Protein AF-A0A523N8V9-F1 (afdb_monomer)

Solvent-accessible surface area (backbone atoms only — not comparable to full-atom values): 5894 Å² total; per-residue (Å²): 127,98,65,88,52,64,74,52,46,59,59,51,70,80,51,90,86,82,89,76,61,92,84,52,81,51,70,67,53,46,48,51,36,60,74,68,64,60,85,67,80,59,56,51,74,45,60,49,99,83,70,45,81,68,38,72,53,74,52,86,67,56,70,70,58,46,44,39,56,50,29,51,36,49,18,51,52,28,45,76,70,72,34,57,72,58,15,49,53,37,46,58,76,68,109

Secondary structure (DSSP, 8-state):
-----HHHHHHHHTS------TT--SHHHHHHHHHTT--SSSEEEEE-TT--EEEEEES---HHHHHHHHHHHHHHHHHHTT-HHHHHHHHHTT-

Radius of gyration: 14.15 Å; Cα contacts (8 Å, |Δi|>4): 87; chains: 1; bounding box: 31×27×38 Å

pLDDT: mean 90.57, std 6.08, range [52.72, 97.19]

Foldseek 3Di:
DPAPDPLLVVLCVVDDDDDADPPDPDPVSVVVCVVVVPPDPDKDFDADPVRDTQDIDHDDDPPLVVLLRSLQSVLSVCVVVVNNVSSVVSNVVND

Sequence (95 aa):
MTYPREDVQEILSQMVLVRVSLADREPEARALIKRYRTLWSPGFVLLDHHETELRRFLGFQQGPDFVAELRVGLGKIHLLHRRPEQAYAEWRAVA

Mean predicted aligned error: 3.86 Å

Nearest PDB structures (foldseek):
  2ju5-assembly1_A  TM=7.649E-01  e=6.041E-01  Chlamydia pneumoniae TW-183

Structure (mmCIF, N/CA/C/O backbone):
data_AF-A0A523N8V9-F1
#
_entry.id   AF-A0A523N8V9-F1
#
loop_
_atom_site.group_PDB
_atom_site.id
_atom_site.type_symbol
_atom_site.label_atom_id
_atom_site.label_alt_id
_atom_site.label_comp_id
_atom_site.label_asym_id
_atom_site.label_entity_id
_a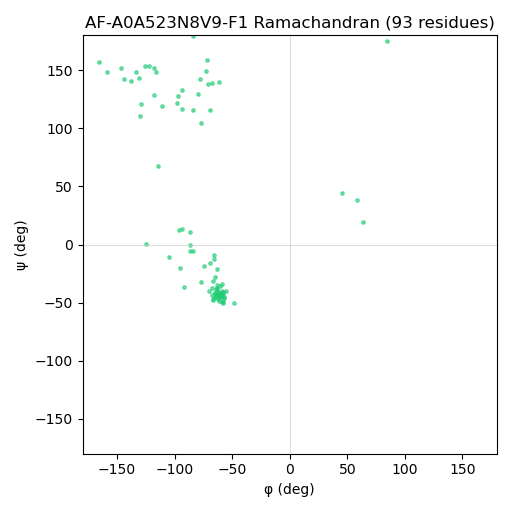tom_site.label_seq_id
_atom_site.pdbx_PDB_ins_code
_atom_site.Cartn_x
_atom_site.Cartn_y
_atom_site.Cartn_z
_atom_site.occupancy
_atom_site.B_iso_or_equiv
_atom_site.auth_seq_id
_atom_site.auth_comp_id
_atom_site.auth_asym_id
_atom_site.auth_atom_id
_atom_site.pdbx_PDB_model_num
ATOM 1 N N . MET A 1 1 ? 3.198 -15.975 1.442 1.00 52.72 1 MET A N 1
ATOM 2 C CA . MET A 1 1 ? 2.814 -14.560 1.655 1.00 52.72 1 MET A CA 1
ATOM 3 C C . MET A 1 1 ? 3.773 -13.929 2.645 1.00 52.72 1 MET A C 1
ATOM 5 O O . MET A 1 1 ? 4.172 -14.613 3.574 1.00 52.72 1 MET A O 1
ATOM 9 N N . THR A 1 2 ? 4.152 -12.668 2.436 1.00 64.19 2 THR A N 1
ATOM 10 C CA . THR A 1 2 ? 5.234 -11.987 3.177 1.00 64.19 2 THR A CA 1
ATOM 11 C C . THR A 1 2 ? 4.868 -11.593 4.618 1.00 64.19 2 THR A C 1
ATOM 13 O O . THR A 1 2 ? 5.767 -11.416 5.429 1.00 64.19 2 THR A O 1
ATOM 16 N N . TYR A 1 3 ? 3.579 -11.534 4.976 1.00 76.38 3 TYR A N 1
ATOM 17 C CA . TYR A 1 3 ? 3.122 -11.222 6.338 1.00 76.38 3 TYR A CA 1
ATOM 18 C C . TYR A 1 3 ? 2.096 -12.256 6.825 1.00 76.38 3 TYR A C 1
ATOM 20 O O . TYR A 1 3 ? 0.994 -12.278 6.291 1.00 76.38 3 TYR A O 1
ATOM 28 N N . PRO A 1 4 ? 2.409 -13.117 7.809 1.00 79.81 4 PRO A N 1
ATOM 29 C CA . PRO A 1 4 ? 1.494 -14.172 8.260 1.00 79.81 4 PRO A CA 1
ATOM 30 C C . PRO A 1 4 ? 0.453 -13.706 9.289 1.00 79.81 4 PRO A C 1
ATOM 32 O O . PRO A 1 4 ? -0.399 -14.497 9.679 1.00 79.81 4 PRO A O 1
ATOM 35 N N . ARG A 1 5 ? 0.534 -12.459 9.769 1.00 87.06 5 ARG A N 1
ATOM 36 C CA . ARG A 1 5 ? -0.377 -11.946 10.796 1.00 87.06 5 ARG A CA 1
ATOM 37 C C . ARG A 1 5 ? -1.782 -11.730 10.236 1.00 87.06 5 ARG A C 1
ATOM 39 O O . ARG A 1 5 ? -1.931 -11.204 9.136 1.00 87.06 5 ARG A O 1
ATOM 46 N N . GLU A 1 6 ? -2.781 -12.110 11.021 1.00 88.94 6 GLU A N 1
ATOM 47 C CA . GLU A 1 6 ? -4.197 -12.069 10.646 1.00 88.94 6 GLU A CA 1
ATOM 48 C C . GLU A 1 6 ? -4.686 -10.654 10.317 1.00 88.94 6 GLU A C 1
ATOM 50 O O . GLU A 1 6 ? -5.315 -10.456 9.284 1.00 88.94 6 GLU A O 1
ATOM 55 N N . ASP A 1 7 ? -4.297 -9.659 11.116 1.00 85.12 7 ASP A N 1
ATOM 56 C CA . ASP A 1 7 ? -4.627 -8.242 10.905 1.00 85.12 7 ASP A CA 1
ATOM 57 C C . ASP A 1 7 ? -4.153 -7.708 9.541 1.00 85.12 7 ASP A C 1
ATOM 59 O O . ASP A 1 7 ? -4.870 -6.982 8.850 1.00 85.12 7 ASP A O 1
ATOM 63 N N . VAL A 1 8 ? -2.952 -8.104 9.117 1.00 88.44 8 VAL A N 1
ATOM 64 C CA . VAL A 1 8 ? -2.422 -7.769 7.791 1.00 88.44 8 VAL A CA 1
ATOM 65 C C . VAL A 1 8 ? -3.230 -8.472 6.699 1.00 88.44 8 VAL A C 1
ATOM 67 O O . VAL A 1 8 ? -3.546 -7.864 5.679 1.00 88.44 8 VAL A O 1
ATOM 70 N N . GLN A 1 9 ? -3.562 -9.749 6.895 1.00 90.62 9 GLN A N 1
ATOM 71 C CA . GLN A 1 9 ? -4.315 -10.534 5.915 1.00 90.62 9 GLN A CA 1
ATOM 72 C C . GLN A 1 9 ? -5.733 -10.005 5.711 1.00 90.62 9 GLN A C 1
ATOM 74 O O . GLN A 1 9 ? -6.185 -9.897 4.571 1.00 90.62 9 GLN A O 1
ATOM 79 N N . GLU A 1 10 ? -6.404 -9.618 6.792 1.00 90.69 10 GLU A N 1
ATOM 80 C CA . GLU A 1 10 ? -7.746 -9.046 6.757 1.00 90.69 10 GLU A CA 1
ATOM 81 C C . GLU A 1 10 ? -7.785 -7.781 5.893 1.00 90.69 10 GLU A C 1
ATOM 83 O O . GLU A 1 10 ? -8.590 -7.691 4.966 1.00 90.69 10 GLU A O 1
ATOM 88 N N . ILE A 1 11 ? -6.866 -6.837 6.118 1.00 89.88 11 ILE A N 1
ATOM 89 C CA . ILE A 1 11 ? -6.811 -5.596 5.333 1.00 89.88 11 ILE A CA 1
ATOM 90 C C . ILE A 1 11 ? -6.468 -5.882 3.869 1.00 89.88 11 ILE A C 1
ATOM 92 O O . ILE A 1 11 ? -7.110 -5.347 2.964 1.00 89.88 11 ILE A O 1
ATOM 96 N N . LEU A 1 12 ? -5.474 -6.737 3.611 1.00 90.75 12 LEU A N 1
ATOM 97 C CA . LEU A 1 12 ? -5.061 -7.059 2.244 1.00 90.75 12 LEU A CA 1
ATOM 98 C C . LEU A 1 12 ? -6.157 -7.786 1.452 1.00 90.75 12 LEU A C 1
ATOM 100 O O . LEU A 1 12 ? -6.209 -7.638 0.234 1.00 90.75 12 LEU A O 1
ATOM 104 N N . SER A 1 13 ? -7.051 -8.526 2.118 1.00 91.31 13 SER A N 1
ATOM 105 C CA . SER A 1 13 ? -8.180 -9.208 1.468 1.00 91.31 13 SER A CA 1
ATOM 106 C C . SER A 1 13 ? -9.184 -8.248 0.814 1.00 91.31 13 SER A C 1
ATOM 108 O O . SER A 1 13 ? -9.913 -8.637 -0.096 1.00 91.31 13 SER A O 1
ATOM 110 N N . GLN A 1 14 ? -9.192 -6.982 1.236 1.00 89.00 14 GLN A N 1
ATOM 111 C CA . GLN A 1 14 ? -10.057 -5.931 0.696 1.00 89.00 14 GLN A CA 1
ATOM 112 C C . GLN A 1 14 ? -9.442 -5.234 -0.529 1.00 89.00 14 GLN A C 1
ATOM 114 O O . GLN A 1 14 ? -10.034 -4.308 -1.084 1.00 89.00 14 GLN A O 1
ATOM 119 N N . MET A 1 15 ? -8.238 -5.641 -0.940 1.00 90.69 15 MET A N 1
ATOM 120 C CA . MET A 1 15 ? -7.434 -4.970 -1.957 1.00 90.69 15 MET A CA 1
ATOM 121 C C . MET A 1 15 ? -7.100 -5.907 -3.116 1.00 90.69 15 MET A C 1
ATOM 123 O O . MET A 1 15 ? -6.965 -7.120 -2.964 1.00 90.69 15 MET A O 1
ATOM 127 N N . VAL A 1 16 ? -6.878 -5.321 -4.292 1.00 92.62 16 VAL A N 1
ATOM 128 C CA . VAL A 1 16 ? -6.256 -6.036 -5.409 1.00 92.62 16 VAL A CA 1
ATOM 129 C C . VAL A 1 16 ? -4.743 -5.977 -5.232 1.00 92.62 16 VAL A C 1
ATOM 131 O O . VAL A 1 16 ? -4.140 -4.904 -5.269 1.00 92.62 16 VAL A O 1
ATOM 134 N N . LEU A 1 17 ? -4.121 -7.138 -5.037 1.00 92.50 17 LEU A N 1
ATOM 135 C CA . LEU A 1 17 ? -2.684 -7.241 -4.805 1.00 92.50 17 LEU A CA 1
ATOM 136 C C . LEU A 1 17 ? -1.948 -7.495 -6.119 1.00 92.50 17 LEU A C 1
ATOM 138 O O . LEU A 1 17 ? -2.097 -8.550 -6.734 1.00 92.50 17 LEU A O 1
ATOM 142 N N . VAL A 1 18 ? -1.099 -6.549 -6.517 1.00 91.56 18 VAL A N 1
ATOM 143 C CA . VAL A 1 18 ? -0.245 -6.678 -7.703 1.00 91.56 18 VAL A CA 1
ATOM 144 C C . VAL A 1 18 ? 1.207 -6.797 -7.261 1.00 91.56 18 VAL A C 1
ATOM 146 O O . VAL A 1 18 ? 1.758 -5.896 -6.629 1.00 91.56 18 VAL A O 1
ATOM 149 N N . ARG A 1 19 ? 1.848 -7.920 -7.602 1.00 91.44 19 ARG A N 1
ATOM 150 C CA . ARG A 1 19 ? 3.275 -8.136 -7.340 1.00 91.44 19 ARG A CA 1
ATOM 151 C C . ARG A 1 19 ? 4.077 -7.832 -8.595 1.00 91.44 19 ARG A C 1
ATOM 153 O O . ARG A 1 19 ? 3.907 -8.504 -9.605 1.00 91.44 19 ARG A O 1
ATOM 160 N N . VAL A 1 20 ? 5.015 -6.899 -8.483 1.00 91.44 20 VAL A N 1
ATOM 161 C CA . VAL A 1 20 ? 5.956 -6.561 -9.554 1.00 91.44 20 VAL A CA 1
ATOM 162 C C . VAL A 1 20 ? 7.376 -6.856 -9.082 1.00 91.44 20 VAL A C 1
ATOM 164 O O . VAL A 1 20 ? 7.777 -6.419 -8.004 1.00 91.44 20 VAL A O 1
ATOM 167 N N . SER A 1 21 ? 8.133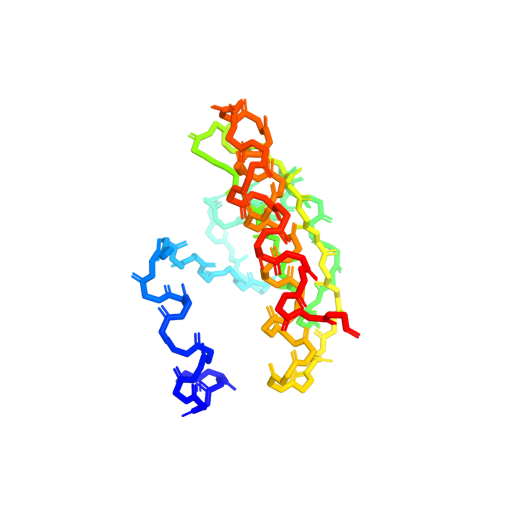 -7.612 -9.877 1.00 91.44 21 SER A N 1
ATOM 168 C CA . SER A 1 21 ? 9.561 -7.843 -9.641 1.00 91.44 21 SER A CA 1
ATOM 169 C C . SER A 1 21 ? 10.385 -6.828 -10.430 1.00 91.44 21 SER A C 1
ATOM 171 O O . SER A 1 21 ? 10.163 -6.657 -11.623 1.00 91.44 21 SER A O 1
ATOM 173 N N . LEU A 1 22 ? 11.376 -6.189 -9.799 1.00 90.56 22 LEU A N 1
ATOM 174 C CA . LEU A 1 22 ? 12.283 -5.268 -10.504 1.00 90.56 22 LEU A CA 1
ATOM 175 C C . LEU A 1 22 ? 13.230 -5.978 -11.483 1.00 90.56 22 LEU A C 1
ATOM 177 O O . LEU A 1 22 ? 13.823 -5.330 -12.338 1.00 90.56 22 LEU A O 1
ATOM 181 N N . ALA A 1 23 ? 13.366 -7.301 -11.364 1.00 91.94 23 ALA A N 1
ATOM 182 C CA . ALA A 1 23 ? 14.131 -8.124 -12.296 1.00 91.94 23 ALA A CA 1
ATOM 183 C C . ALA A 1 23 ? 13.304 -8.586 -13.511 1.00 91.94 23 ALA A C 1
ATOM 185 O O . ALA A 1 23 ? 13.852 -9.231 -14.406 1.00 91.94 23 ALA A O 1
ATOM 186 N N . ASP A 1 24 ? 12.001 -8.295 -13.528 1.00 92.00 24 ASP A N 1
ATOM 187 C CA . ASP A 1 24 ? 11.106 -8.710 -14.602 1.00 92.00 24 ASP A CA 1
ATOM 188 C C . ASP A 1 24 ? 11.433 -7.983 -15.916 1.00 92.00 24 ASP A C 1
ATOM 190 O O . ASP A 1 24 ? 11.747 -6.787 -15.939 1.00 92.00 24 ASP A O 1
ATOM 194 N N . ARG A 1 25 ? 11.380 -8.726 -17.022 1.00 90.69 25 ARG A N 1
ATOM 195 C CA . ARG A 1 25 ? 11.653 -8.220 -18.371 1.00 90.69 25 ARG A CA 1
ATOM 196 C C . ARG A 1 25 ? 10.385 -8.041 -19.196 1.00 90.69 25 ARG A C 1
ATOM 198 O O . ARG A 1 25 ? 10.478 -7.405 -20.247 1.00 90.69 25 ARG A O 1
ATOM 205 N N . GLU A 1 26 ? 9.245 -8.539 -18.719 1.00 94.31 26 GLU A N 1
ATOM 206 C CA . GLU A 1 26 ? 7.975 -8.422 -19.425 1.00 94.31 26 GLU A CA 1
ATOM 207 C C . GLU A 1 26 ? 7.576 -6.945 -19.618 1.00 94.31 26 GLU A C 1
ATOM 209 O O . GLU A 1 26 ? 7.780 -6.115 -18.713 1.00 94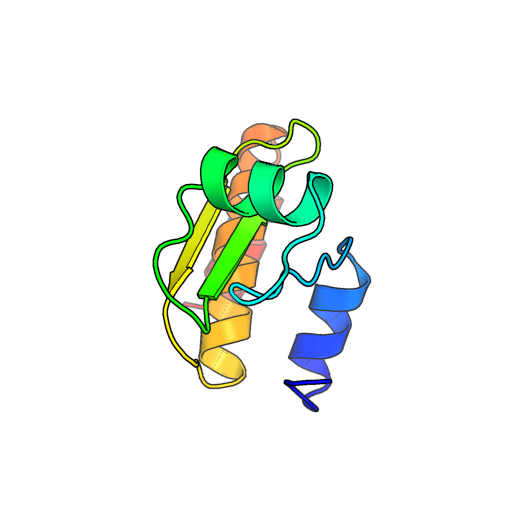.31 26 GLU A O 1
ATOM 214 N N . PRO A 1 27 ? 7.030 -6.572 -20.792 1.00 94.94 27 PRO A N 1
ATOM 215 C CA . PRO A 1 27 ? 6.681 -5.188 -21.105 1.00 94.94 27 PRO A CA 1
ATOM 216 C C . PRO A 1 27 ? 5.742 -4.542 -20.079 1.00 94.94 27 PRO A C 1
ATOM 218 O O . PRO A 1 27 ? 5.946 -3.383 -19.712 1.00 94.94 27 PRO A O 1
ATOM 221 N N . GLU A 1 28 ? 4.752 -5.281 -19.581 1.00 92.88 28 GLU A N 1
ATOM 222 C CA . GLU A 1 28 ? 3.752 -4.810 -18.621 1.00 92.88 28 GLU A CA 1
ATOM 223 C C . GLU A 1 28 ? 4.393 -4.488 -17.268 1.00 92.88 28 GLU A C 1
ATOM 225 O O . GLU A 1 28 ? 4.185 -3.405 -16.714 1.00 92.88 28 GLU A O 1
ATOM 230 N N . ALA A 1 29 ? 5.241 -5.387 -16.759 1.00 92.00 29 ALA A N 1
ATOM 231 C CA . ALA A 1 29 ? 5.970 -5.173 -15.513 1.00 92.00 29 ALA A CA 1
ATOM 232 C C . ALA A 1 29 ? 6.890 -3.949 -15.625 1.00 92.00 29 ALA A C 1
ATOM 234 O O . ALA A 1 29 ? 6.893 -3.073 -14.755 1.00 92.00 29 ALA A O 1
ATOM 235 N N . ARG A 1 30 ? 7.609 -3.820 -16.745 1.00 94.06 30 ARG A N 1
ATOM 236 C CA . ARG A 1 30 ? 8.451 -2.651 -17.027 1.00 94.06 30 ARG A CA 1
ATOM 237 C C . ARG A 1 30 ? 7.659 -1.351 -17.144 1.00 94.06 30 ARG A C 1
ATOM 239 O O . ARG A 1 30 ? 8.144 -0.307 -16.697 1.00 94.06 30 ARG A O 1
ATOM 246 N N . ALA A 1 31 ? 6.465 -1.397 -17.732 1.00 94.06 31 ALA A N 1
ATOM 247 C CA . ALA A 1 31 ? 5.576 -0.247 -17.826 1.00 94.06 31 ALA A CA 1
ATOM 248 C C . ALA A 1 31 ? 5.131 0.215 -16.433 1.00 94.06 31 ALA A C 1
ATOM 250 O O . ALA A 1 31 ? 5.217 1.409 -16.144 1.00 94.06 31 ALA A O 1
ATOM 251 N N . LEU A 1 32 ? 4.758 -0.713 -15.544 1.00 93.06 32 LEU A N 1
ATOM 252 C CA . LEU A 1 32 ? 4.404 -0.409 -14.154 1.00 93.06 32 LEU A CA 1
ATOM 253 C C . LEU A 1 32 ? 5.587 0.187 -13.374 1.00 93.06 32 LEU A C 1
ATOM 255 O O . LEU A 1 32 ? 5.431 1.232 -12.741 1.00 93.06 32 LEU A O 1
ATOM 259 N N . ILE A 1 33 ? 6.782 -0.411 -13.472 1.00 93.62 33 ILE A N 1
ATOM 260 C CA . ILE A 1 33 ? 8.004 0.095 -12.815 1.00 93.62 33 ILE A CA 1
ATOM 261 C C . ILE A 1 33 ? 8.293 1.537 -13.245 1.00 93.62 33 ILE A C 1
ATOM 263 O O . ILE A 1 33 ? 8.558 2.397 -12.403 1.00 93.62 33 ILE A O 1
ATOM 267 N N . LYS A 1 34 ? 8.210 1.820 -14.552 1.00 94.06 34 LYS A N 1
ATOM 268 C CA . LYS A 1 34 ? 8.427 3.165 -15.099 1.00 94.06 34 LYS A CA 1
ATOM 269 C C . LYS A 1 34 ? 7.333 4.140 -14.660 1.00 94.06 34 LYS A C 1
ATOM 271 O O . LYS A 1 34 ? 7.656 5.245 -14.224 1.00 94.06 34 LYS A O 1
ATOM 276 N N . ARG A 1 35 ? 6.060 3.746 -14.771 1.00 94.56 35 ARG A N 1
ATOM 277 C CA . ARG A 1 35 ? 4.892 4.577 -14.442 1.00 94.56 35 ARG A CA 1
ATOM 278 C C . ARG A 1 35 ? 4.931 5.046 -12.993 1.00 94.56 35 ARG A C 1
ATOM 280 O O . ARG A 1 35 ? 4.802 6.240 -12.740 1.00 94.56 35 ARG A O 1
ATOM 287 N N . TYR A 1 36 ? 5.181 4.124 -12.069 1.00 93.75 36 TYR A N 1
ATOM 288 C CA . TYR A 1 36 ? 5.240 4.410 -10.636 1.00 93.75 36 TYR A CA 1
ATOM 289 C C . TYR A 1 36 ? 6.651 4.715 -10.142 1.00 93.75 36 TYR A C 1
ATOM 291 O O . TYR A 1 36 ? 6.871 4.729 -8.935 1.00 93.75 36 TYR A O 1
ATOM 299 N N . ARG A 1 37 ? 7.611 4.966 -11.044 1.00 93.00 37 ARG A N 1
ATOM 300 C CA . ARG A 1 37 ? 8.991 5.356 -10.709 1.00 93.00 37 ARG A CA 1
ATOM 301 C C . ARG A 1 37 ? 9.584 4.495 -9.585 1.00 93.00 37 ARG A C 1
ATOM 303 O O . ARG A 1 37 ? 10.170 5.013 -8.636 1.00 93.00 37 ARG A O 1
ATOM 310 N N . THR A 1 38 ? 9.380 3.181 -9.646 1.00 91.19 38 THR A N 1
ATOM 311 C CA . THR A 1 38 ? 9.854 2.269 -8.602 1.00 91.19 38 THR A CA 1
ATOM 312 C C . THR A 1 38 ? 11.351 2.054 -8.776 1.00 91.19 38 THR A C 1
ATOM 314 O O . THR A 1 38 ? 11.783 1.359 -9.689 1.00 91.19 38 THR A O 1
ATOM 317 N N . LEU A 1 39 ? 12.140 2.685 -7.906 1.00 85.62 39 LEU A N 1
ATOM 318 C CA . LEU A 1 39 ? 13.606 2.676 -7.976 1.00 85.62 39 LEU A CA 1
ATOM 319 C C . LEU A 1 39 ? 14.259 1.607 -7.089 1.00 85.62 39 LEU A C 1
ATOM 321 O O . LEU A 1 39 ? 15.420 1.273 -7.297 1.00 85.62 39 LEU A O 1
ATOM 325 N N . TRP A 1 40 ? 13.539 1.100 -6.086 1.00 87.88 40 TRP A N 1
ATOM 326 C CA . TRP A 1 40 ? 14.088 0.225 -5.051 1.00 87.88 40 TRP A CA 1
ATOM 327 C C . TRP A 1 40 ? 13.058 -0.811 -4.588 1.00 87.88 40 TRP A C 1
ATOM 329 O O . TRP A 1 40 ? 11.854 -0.550 -4.616 1.00 87.88 40 TRP A O 1
ATOM 339 N N . SER A 1 41 ? 13.537 -1.973 -4.134 1.00 89.31 41 SER A N 1
ATOM 340 C CA . SER A 1 41 ? 12.733 -3.041 -3.524 1.00 89.31 41 SER A CA 1
ATOM 341 C C . SER A 1 41 ? 13.386 -3.570 -2.234 1.00 89.31 41 SER A C 1
ATOM 343 O O . SER A 1 41 ? 14.614 -3.635 -2.187 1.00 89.31 41 SER A O 1
ATOM 345 N N . PRO A 1 42 ? 12.617 -4.025 -1.224 1.00 89.44 42 PRO A N 1
ATOM 346 C CA . PRO A 1 42 ? 11.155 -4.080 -1.190 1.00 89.44 42 PRO A CA 1
ATOM 347 C C . PRO A 1 42 ? 10.528 -2.688 -1.026 1.00 89.44 42 PRO A C 1
ATOM 349 O O . PRO A 1 42 ? 11.126 -1.792 -0.437 1.00 89.44 42 PRO A O 1
ATOM 352 N N . GLY A 1 43 ? 9.335 -2.507 -1.586 1.00 92.12 43 GLY A N 1
ATOM 353 C CA . GLY A 1 43 ? 8.569 -1.268 -1.505 1.00 92.12 43 GLY A CA 1
ATOM 354 C C . GLY A 1 43 ? 7.129 -1.497 -1.946 1.00 92.12 43 GLY A C 1
ATOM 355 O O . GLY A 1 43 ? 6.843 -2.450 -2.674 1.00 92.12 43 GLY A O 1
ATOM 356 N N . PHE A 1 44 ? 6.235 -0.630 -1.488 1.00 92.62 44 PHE A N 1
ATOM 357 C CA . PHE A 1 44 ? 4.801 -0.747 -1.711 1.00 92.62 44 PHE A CA 1
ATOM 358 C C . PHE A 1 44 ? 4.244 0.582 -2.205 1.00 92.62 44 PHE A C 1
ATOM 360 O O . PHE A 1 44 ? 4.672 1.657 -1.774 1.00 92.62 44 PHE A O 1
ATOM 367 N N . VAL A 1 45 ? 3.281 0.493 -3.115 1.00 94.19 45 VAL A N 1
ATOM 368 C CA . VAL A 1 45 ? 2.548 1.634 -3.657 1.00 94.19 45 VAL A CA 1
ATOM 369 C C . VAL A 1 45 ? 1.070 1.303 -3.535 1.00 94.19 45 VAL A C 1
ATOM 371 O O . VAL A 1 45 ? 0.621 0.291 -4.069 1.00 94.19 45 VAL A O 1
ATOM 374 N N . LEU A 1 46 ? 0.333 2.137 -2.810 1.00 94.06 46 LEU A N 1
ATOM 375 C CA . LEU A 1 46 ? -1.113 2.037 -2.691 1.00 94.06 46 LEU A CA 1
ATOM 376 C C . LEU A 1 46 ? -1.760 2.996 -3.685 1.00 94.06 46 LEU A C 1
ATOM 378 O O . LEU A 1 46 ? -1.448 4.191 -3.700 1.00 94.06 46 LEU A O 1
ATOM 382 N N . LEU A 1 47 ? -2.671 2.455 -4.484 1.00 93.69 47 LEU A N 1
ATOM 383 C CA . LEU A 1 47 ? -3.370 3.164 -5.546 1.00 93.69 47 LEU A CA 1
ATOM 384 C C . LEU A 1 47 ? -4.873 3.186 -5.271 1.00 93.69 47 LEU A C 1
ATOM 386 O O . LEU A 1 47 ? -5.399 2.260 -4.651 1.00 93.69 47 LEU A O 1
ATOM 390 N N . ASP A 1 48 ? -5.564 4.214 -5.756 1.00 91.38 48 ASP A N 1
ATOM 391 C CA . ASP A 1 48 ? -7.019 4.169 -5.892 1.00 91.38 48 ASP A CA 1
ATOM 392 C C . ASP A 1 48 ? -7.452 3.483 -7.203 1.00 91.38 48 ASP A C 1
ATOM 394 O O . ASP A 1 48 ? -6.640 3.070 -8.033 1.00 91.38 48 ASP A O 1
ATOM 398 N N . HIS A 1 49 ? -8.766 3.380 -7.402 1.00 89.12 49 HIS A N 1
ATOM 399 C CA . HIS A 1 49 ? -9.376 2.823 -8.612 1.00 89.12 49 HIS A CA 1
ATOM 400 C C . HIS A 1 49 ? -9.134 3.657 -9.887 1.00 89.12 49 HIS A C 1
ATOM 402 O O . HIS A 1 49 ? -9.389 3.170 -10.985 1.00 89.12 49 HIS A O 1
ATOM 408 N N . HIS A 1 50 ? -8.638 4.890 -9.757 1.00 90.25 50 HIS A N 1
ATOM 409 C CA . HIS A 1 50 ? -8.180 5.734 -10.860 1.00 90.25 50 HIS A CA 1
ATOM 410 C C . HIS A 1 50 ? -6.660 5.651 -11.063 1.00 90.25 50 HIS A C 1
ATOM 412 O O . HIS A 1 50 ? -6.090 6.459 -11.795 1.00 90.25 50 HIS A O 1
ATOM 418 N N . GLU A 1 51 ? -6.000 4.678 -10.426 1.00 91.19 51 GLU A N 1
ATOM 419 C CA . GLU A 1 51 ? -4.558 4.448 -10.499 1.00 91.19 51 GLU A CA 1
ATOM 420 C C . GLU A 1 51 ? -3.716 5.609 -9.930 1.00 91.19 51 GLU A C 1
ATOM 422 O O . GLU A 1 51 ? -2.518 5.716 -10.223 1.00 91.19 51 GLU A O 1
ATOM 427 N N . THR A 1 52 ? -4.329 6.461 -9.100 1.00 90.62 52 THR A N 1
ATOM 428 C CA . THR A 1 52 ? -3.679 7.577 -8.405 1.00 90.62 52 THR A CA 1
ATOM 429 C C . THR A 1 52 ? -2.934 7.057 -7.188 1.00 90.62 52 THR A C 1
ATOM 431 O O . THR A 1 52 ? -3.495 6.343 -6.359 1.00 90.62 52 THR A O 1
ATOM 434 N N . GLU A 1 53 ? -1.665 7.441 -7.048 1.00 92.81 53 GLU A N 1
ATOM 435 C CA . GLU A 1 53 ? -0.861 7.089 -5.878 1.00 92.81 53 GLU A CA 1
ATOM 436 C C . GLU A 1 53 ? -1.356 7.814 -4.626 1.00 92.81 53 GLU A C 1
ATOM 438 O O . GLU A 1 53 ? -1.274 9.035 -4.503 1.00 92.81 53 GLU A O 1
ATOM 443 N N . LEU A 1 54 ? -1.838 7.034 -3.665 1.00 92.75 54 LEU A N 1
ATOM 444 C CA . LEU A 1 54 ? -2.314 7.527 -2.376 1.00 92.75 54 LEU A CA 1
ATOM 445 C C . LEU A 1 54 ? -1.198 7.531 -1.341 1.00 92.75 54 LEU A C 1
ATOM 447 O O . LEU A 1 54 ? -1.133 8.400 -0.458 1.00 92.75 54 LEU A O 1
ATOM 451 N N . ARG A 1 55 ? -0.340 6.512 -1.414 1.00 92.81 55 ARG A N 1
ATOM 452 C CA . ARG A 1 55 ? 0.742 6.304 -0.466 1.00 92.81 55 ARG A CA 1
ATOM 453 C C . ARG A 1 55 ? 1.825 5.417 -1.058 1.00 92.81 55 ARG A C 1
ATOM 455 O O . ARG A 1 55 ? 1.543 4.490 -1.812 1.00 92.81 55 ARG A O 1
ATOM 462 N N . ARG A 1 56 ? 3.054 5.676 -0.632 1.00 93.38 56 ARG A N 1
ATOM 463 C CA . ARG A 1 56 ? 4.222 4.851 -0.900 1.00 93.38 56 ARG A CA 1
ATOM 464 C C . ARG A 1 56 ? 5.053 4.745 0.354 1.00 93.38 56 ARG A C 1
ATOM 466 O O . ARG A 1 56 ? 5.248 5.738 1.050 1.00 93.38 56 ARG A O 1
ATOM 473 N N . PHE A 1 57 ? 5.57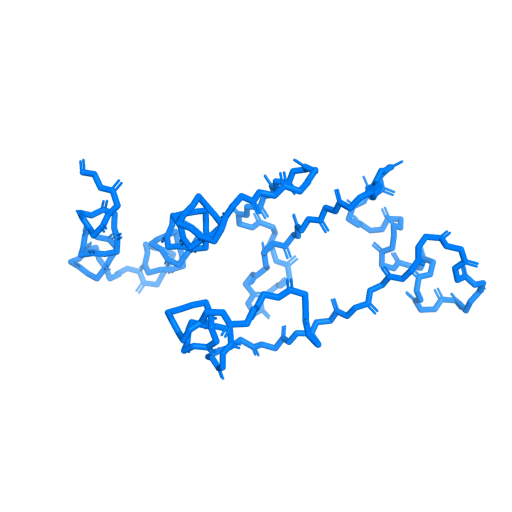9 3.558 0.581 1.00 91.62 57 PHE A N 1
ATOM 474 C CA . PHE A 1 57 ? 6.527 3.300 1.648 1.00 91.62 57 PHE A CA 1
ATOM 475 C C . PHE A 1 57 ? 7.553 2.275 1.167 1.00 91.62 57 PHE A C 1
ATOM 477 O O . PHE A 1 57 ? 7.262 1.386 0.360 1.00 91.62 57 PHE A O 1
ATOM 484 N N . LEU A 1 58 ? 8.799 2.487 1.583 1.00 90.56 58 LEU A N 1
ATOM 485 C CA . LEU A 1 58 ? 9.973 1.774 1.094 1.00 90.56 58 LEU A CA 1
ATOM 486 C C . LEU A 1 58 ? 10.597 0.965 2.222 1.00 90.56 58 LEU A C 1
ATOM 488 O O . LEU A 1 58 ? 10.593 1.384 3.376 1.00 90.56 58 LEU A O 1
ATOM 492 N N . GLY A 1 59 ? 11.197 -0.160 1.852 1.00 89.12 59 GLY A N 1
ATOM 493 C CA . GLY A 1 59 ? 11.804 -1.080 2.794 1.00 89.12 59 GLY A CA 1
ATOM 494 C C . GLY A 1 59 ? 10.801 -2.055 3.397 1.00 89.12 59 GLY A C 1
ATOM 495 O O . GLY A 1 59 ? 9.600 -2.041 3.124 1.00 89.12 59 GLY A O 1
ATOM 496 N N . PHE A 1 60 ? 11.347 -2.968 4.190 1.00 88.81 60 PHE A N 1
ATOM 497 C CA . PHE A 1 60 ? 10.553 -3.881 4.994 1.00 88.81 60 PHE A CA 1
ATOM 498 C C . PHE A 1 60 ? 10.033 -3.150 6.233 1.00 88.81 60 PHE A C 1
ATOM 500 O O . PHE A 1 60 ? 10.754 -2.352 6.828 1.00 88.81 60 PHE A O 1
ATOM 507 N N . GLN A 1 61 ? 8.807 -3.464 6.635 1.00 88.50 61 GLN A N 1
ATOM 508 C CA . GLN A 1 61 ? 8.192 -2.945 7.850 1.00 88.50 61 GLN A CA 1
ATOM 509 C C . GLN A 1 61 ? 7.709 -4.104 8.707 1.00 88.50 61 GLN A C 1
ATOM 511 O O . GLN A 1 61 ? 7.412 -5.181 8.194 1.00 88.50 61 GLN A O 1
ATOM 516 N N . GLN A 1 62 ? 7.626 -3.905 10.020 1.00 88.88 62 GLN A N 1
ATOM 517 C CA . GLN A 1 62 ? 6.984 -4.899 10.870 1.00 88.88 62 GLN A CA 1
ATOM 518 C C . GLN A 1 62 ? 5.470 -4.879 10.646 1.00 88.88 62 GLN A C 1
ATOM 520 O O . GLN A 1 62 ? 4.915 -3.894 10.170 1.00 88.88 62 GLN A O 1
ATOM 525 N N . GLY A 1 63 ? 4.794 -5.978 10.989 1.00 89.25 63 GLY A N 1
ATOM 526 C CA . GLY A 1 63 ? 3.352 -6.125 10.769 1.00 89.25 63 GLY A CA 1
ATOM 527 C C . GLY A 1 63 ? 2.507 -4.935 11.250 1.00 89.25 63 GLY A C 1
ATOM 528 O O . GLY A 1 63 ? 1.738 -4.420 10.445 1.00 89.25 63 GLY A O 1
ATOM 529 N N . PRO A 1 64 ? 2.670 -4.458 12.501 1.00 89.62 64 PRO A N 1
ATOM 530 C CA . PRO A 1 64 ? 1.930 -3.297 13.000 1.00 89.62 64 PRO A CA 1
ATOM 531 C C . PRO A 1 64 ? 2.182 -2.016 12.195 1.00 89.62 64 PRO A C 1
ATOM 533 O O . PRO A 1 64 ? 1.229 -1.342 11.813 1.00 89.62 64 PRO A O 1
ATOM 536 N N . ASP A 1 65 ? 3.443 -1.719 11.869 1.00 91.00 65 ASP A N 1
ATOM 537 C CA . ASP A 1 65 ? 3.806 -0.532 11.082 1.00 91.00 65 ASP A CA 1
ATOM 538 C C . ASP A 1 65 ? 3.236 -0.618 9.663 1.00 91.00 65 ASP A C 1
ATOM 540 O O . ASP A 1 65 ? 2.691 0.349 9.139 1.00 91.00 65 ASP A O 1
ATOM 544 N N . PHE A 1 66 ? 3.300 -1.802 9.052 1.00 91.31 66 PHE A N 1
ATOM 545 C CA . PHE A 1 66 ? 2.734 -2.057 7.732 1.00 91.31 66 PHE A CA 1
ATOM 546 C C . PHE A 1 66 ? 1.209 -1.866 7.726 1.00 91.31 66 PHE A C 1
ATOM 548 O O . PHE A 1 66 ? 0.670 -1.213 6.833 1.00 91.31 66 PHE A O 1
ATOM 555 N N . VAL A 1 67 ? 0.505 -2.375 8.744 1.00 92.19 67 VAL A N 1
ATOM 556 C CA . VAL A 1 67 ? -0.935 -2.126 8.933 1.00 92.19 67 VAL A CA 1
ATOM 557 C C . VAL A 1 67 ? -1.211 -0.632 9.083 1.00 92.19 67 VAL A C 1
ATOM 559 O O . VAL A 1 67 ? -2.147 -0.124 8.461 1.00 92.19 67 VAL A O 1
ATOM 562 N N . ALA A 1 68 ? -0.396 0.085 9.858 1.00 92.38 68 ALA A N 1
ATOM 563 C CA . ALA A 1 68 ? -0.574 1.516 10.055 1.00 92.38 68 ALA A CA 1
ATOM 564 C C . ALA A 1 68 ? -0.441 2.296 8.739 1.00 92.38 68 ALA A C 1
ATOM 566 O O . ALA A 1 68 ? -1.297 3.120 8.412 1.00 92.38 68 ALA A O 1
ATOM 567 N N . GLU A 1 69 ? 0.570 1.977 7.930 1.00 93.06 69 GLU A N 1
ATOM 568 C CA . GLU A 1 69 ? 0.745 2.554 6.596 1.00 93.06 69 GLU A CA 1
ATOM 569 C C . GLU A 1 69 ? -0.474 2.315 5.693 1.00 93.06 69 GLU A C 1
ATOM 571 O O . GLU A 1 69 ? -0.958 3.250 5.042 1.00 93.06 69 GLU A O 1
ATOM 576 N N . LEU A 1 70 ? -1.009 1.088 5.681 1.00 92.69 70 LEU A N 1
ATOM 577 C CA . LEU A 1 70 ? -2.205 0.748 4.908 1.00 92.69 70 LEU A CA 1
ATOM 578 C C . LEU A 1 70 ? -3.426 1.551 5.369 1.00 92.69 70 LEU A C 1
ATOM 580 O O . LEU A 1 70 ? -4.112 2.137 4.530 1.00 92.69 70 LEU A O 1
ATOM 584 N N . ARG A 1 71 ? -3.669 1.650 6.681 1.00 93.62 71 ARG A N 1
ATOM 585 C CA . ARG A 1 71 ? -4.800 2.408 7.246 1.00 93.62 71 ARG A CA 1
ATOM 586 C 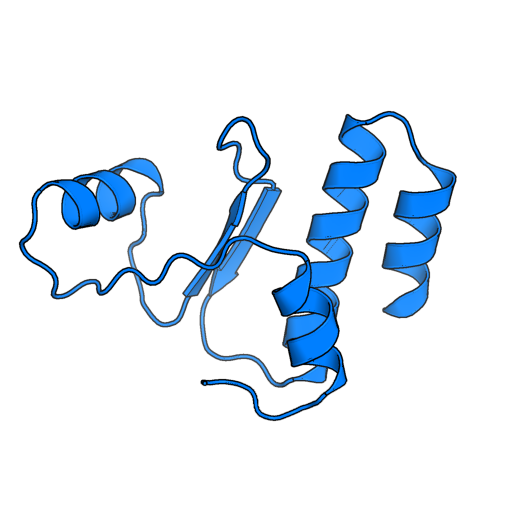C . ARG A 1 71 ? -4.708 3.902 6.965 1.00 93.62 71 ARG A C 1
ATOM 588 O O . ARG A 1 71 ? -5.710 4.525 6.617 1.00 93.62 71 ARG A O 1
ATOM 595 N N . VAL A 1 72 ? -3.509 4.490 7.005 1.00 93.88 72 VAL A N 1
ATOM 596 C CA . VAL A 1 72 ? -3.337 5.891 6.587 1.00 93.88 72 VAL A CA 1
ATOM 597 C C . VAL A 1 72 ? -3.741 6.072 5.122 1.00 93.88 72 VAL A C 1
ATOM 599 O O . VAL A 1 72 ? -4.413 7.049 4.783 1.00 93.88 72 VAL A O 1
ATOM 602 N N . GLY A 1 73 ? -3.359 5.126 4.263 1.00 93.19 73 GLY A N 1
ATOM 603 C CA . GLY A 1 73 ? -3.770 5.079 2.863 1.00 93.19 73 GLY A CA 1
ATOM 604 C C . GLY A 1 73 ? -5.285 4.948 2.674 1.00 93.19 73 GLY A C 1
ATOM 605 O O . GLY A 1 73 ? -5.874 5.748 1.948 1.00 93.19 73 GLY A O 1
ATOM 606 N N . LEU A 1 74 ? -5.924 4.007 3.373 1.00 92.31 74 LEU A N 1
ATOM 607 C CA . LEU A 1 74 ? -7.379 3.816 3.364 1.00 92.31 74 LEU A CA 1
ATOM 608 C C . LEU A 1 74 ? -8.121 5.079 3.810 1.00 92.31 74 LEU A C 1
ATOM 610 O O . LEU A 1 74 ? -9.069 5.506 3.152 1.00 92.31 74 LE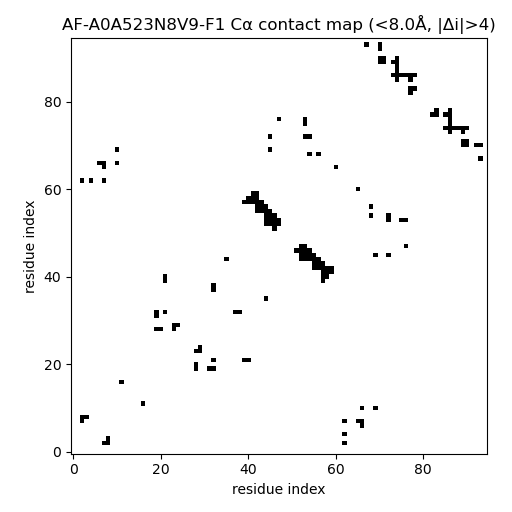U A O 1
ATOM 614 N N . GLY A 1 75 ? -7.650 5.758 4.858 1.00 93.81 75 GLY A N 1
ATOM 615 C CA . GLY A 1 75 ? -8.264 7.013 5.287 1.00 93.81 75 GLY A CA 1
ATOM 616 C C . GLY A 1 75 ? -8.224 8.102 4.206 1.00 93.81 75 GLY A C 1
ATOM 617 O O . GLY A 1 75 ? -9.206 8.824 4.021 1.00 93.81 75 GLY A O 1
ATOM 618 N N . LYS A 1 76 ? -7.155 8.172 3.395 1.00 93.12 76 LYS A N 1
ATOM 619 C CA . LYS A 1 76 ? -7.120 9.070 2.224 1.00 93.12 76 LYS A CA 1
ATOM 620 C C . LYS A 1 76 ? -8.180 8.702 1.182 1.00 93.12 76 LYS A C 1
ATOM 622 O O . LYS A 1 76 ? -8.813 9.606 0.643 1.00 93.12 76 LYS A O 1
ATOM 627 N N . ILE A 1 77 ? -8.417 7.409 0.933 1.00 91.88 77 ILE A N 1
ATOM 628 C CA . ILE A 1 77 ? -9.491 6.938 0.036 1.00 91.88 77 ILE A CA 1
ATOM 629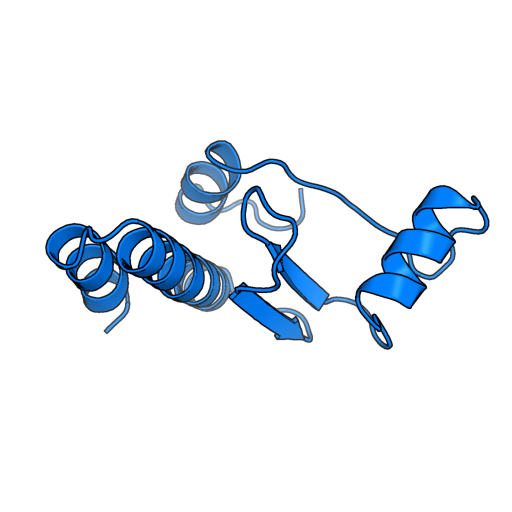 C C . ILE A 1 77 ? -10.846 7.434 0.535 1.00 91.88 77 ILE A C 1
ATOM 631 O O . ILE A 1 77 ? -11.608 8.039 -0.220 1.00 91.88 77 ILE A O 1
ATOM 635 N N . HIS A 1 78 ? -11.134 7.241 1.822 1.00 92.81 78 HIS A N 1
ATOM 636 C CA . HIS A 1 78 ? -12.389 7.696 2.415 1.00 92.81 78 HIS A CA 1
ATOM 637 C C . HIS A 1 78 ? -12.580 9.212 2.276 1.00 92.81 78 HIS A C 1
ATOM 639 O O . HIS A 1 78 ? -13.681 9.653 1.938 1.00 92.81 78 HIS A O 1
ATOM 645 N N . LEU A 1 79 ? -11.523 10.014 2.444 1.00 92.25 79 LEU A N 1
ATOM 646 C CA . LEU A 1 79 ? -11.596 11.458 2.204 1.00 92.25 79 LEU A CA 1
ATOM 647 C C . LEU A 1 79 ? -11.891 11.817 0.748 1.00 92.25 79 LEU A C 1
ATOM 649 O O . LEU A 1 79 ? -12.746 12.671 0.509 1.00 92.25 79 LEU A O 1
ATOM 653 N N . LEU A 1 80 ? -11.243 11.159 -0.217 1.00 90.19 80 LEU A N 1
ATOM 654 C CA . LEU A 1 80 ? -11.515 11.378 -1.644 1.00 90.19 80 L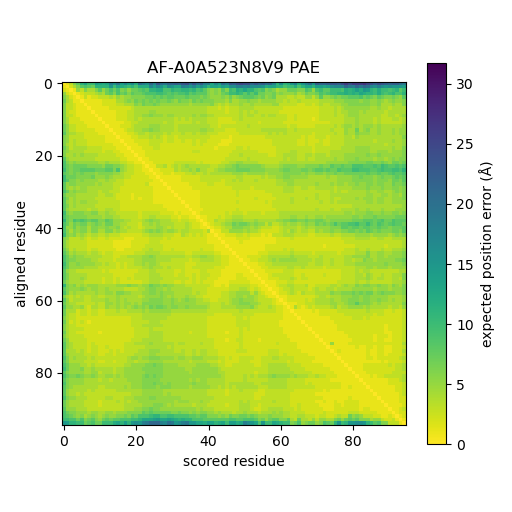EU A CA 1
ATOM 655 C C . LEU A 1 80 ? -12.982 11.086 -1.989 1.00 90.19 80 LEU A C 1
ATOM 657 O O . LEU A 1 80 ? -13.594 11.800 -2.782 1.00 90.19 80 LEU A O 1
ATOM 661 N N . HIS A 1 81 ? -13.586 10.106 -1.315 1.00 90.25 81 HIS A N 1
ATOM 662 C CA . HIS A 1 81 ? -15.005 9.773 -1.446 1.00 90.25 81 HIS A CA 1
ATOM 663 C C . HIS A 1 81 ? -15.943 10.584 -0.538 1.00 90.25 81 HIS A C 1
ATOM 665 O O . HIS A 1 81 ? -17.125 10.252 -0.441 1.00 90.25 81 HIS A O 1
ATOM 671 N N . ARG A 1 82 ? -15.454 11.652 0.110 1.00 94.88 82 ARG A N 1
ATOM 672 C CA . ARG A 1 82 ? -16.223 12.524 1.018 1.00 94.88 82 ARG A CA 1
ATOM 673 C C . ARG A 1 82 ? -16.844 11.779 2.206 1.00 94.88 82 ARG A C 1
ATOM 675 O O . ARG A 1 82 ? -17.956 12.086 2.628 1.00 94.88 82 ARG A O 1
ATOM 682 N N . ARG A 1 83 ? -16.113 10.812 2.768 1.00 95.69 83 ARG A N 1
ATOM 683 C CA . ARG A 1 83 ? -16.497 10.026 3.953 1.00 95.69 83 ARG A CA 1
ATOM 684 C C . ARG A 1 83 ? -15.554 10.329 5.130 1.00 95.69 83 ARG A C 1
ATOM 686 O O . ARG A 1 83 ? -14.770 9.465 5.522 1.00 95.69 83 ARG A O 1
ATOM 693 N N . PRO A 1 84 ? -15.588 11.551 5.690 1.00 96.00 84 PRO A N 1
ATOM 694 C CA . PRO A 1 84 ? -14.616 11.994 6.693 1.00 96.00 84 PRO A CA 1
ATOM 695 C C . PRO A 1 84 ? -14.657 11.179 7.990 1.00 96.00 84 PRO A C 1
ATOM 697 O O . PRO A 1 84 ? -13.604 10.896 8.550 1.00 96.00 84 PRO A O 1
ATOM 700 N N . GLU A 1 85 ? -15.836 10.723 8.421 1.00 97.19 85 GLU A N 1
ATOM 701 C CA . GLU A 1 85 ? -15.975 9.889 9.625 1.00 97.19 85 GLU A CA 1
ATOM 702 C C . GLU A 1 85 ? -15.226 8.555 9.499 1.00 97.19 85 GLU A C 1
ATOM 704 O O . GLU A 1 85 ? -14.552 8.114 10.427 1.00 97.19 85 GLU A O 1
ATOM 709 N N . GLN A 1 86 ? -15.287 7.931 8.318 1.00 95.25 86 GLN A N 1
ATOM 710 C CA . GLN A 1 86 ? -14.575 6.680 8.036 1.00 95.25 86 GLN A CA 1
ATOM 711 C C . GLN A 1 86 ? -13.067 6.918 7.952 1.00 95.25 86 GLN A C 1
ATOM 713 O O . GLN A 1 86 ? -12.292 6.143 8.501 1.00 95.25 86 GLN A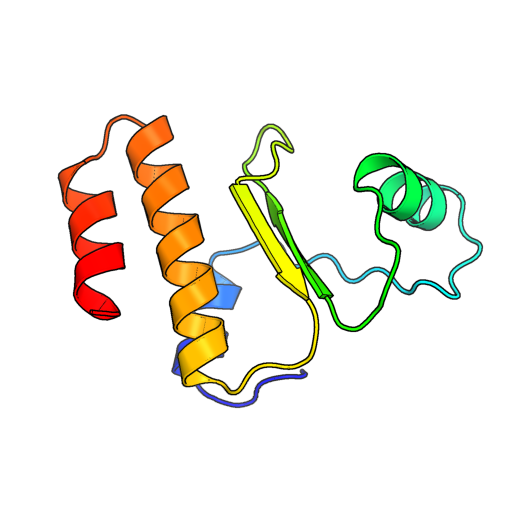 O 1
ATOM 718 N N . ALA A 1 87 ? -12.649 8.025 7.332 1.00 95.12 87 ALA A N 1
ATOM 719 C CA . ALA A 1 87 ? -11.239 8.397 7.289 1.00 95.12 87 ALA A CA 1
ATOM 720 C C . ALA A 1 87 ? -10.652 8.585 8.692 1.00 95.12 87 ALA A C 1
ATOM 722 O O . ALA A 1 87 ? -9.569 8.088 8.995 1.00 95.12 87 ALA A O 1
ATOM 723 N N . TYR A 1 88 ? -11.389 9.276 9.558 1.00 95.75 88 TYR A N 1
ATOM 724 C CA . TYR A 1 88 ? -10.969 9.510 10.928 1.00 95.75 88 TYR A CA 1
ATOM 725 C C . TYR A 1 88 ? -10.943 8.219 11.759 1.00 95.75 88 TYR A C 1
ATOM 727 O O . TYR A 1 88 ? -10.013 8.029 12.542 1.00 95.75 88 TYR A O 1
ATOM 735 N N . ALA A 1 89 ? -11.900 7.307 11.558 1.00 94.56 89 ALA A N 1
ATOM 736 C CA . ALA A 1 89 ? -11.883 5.991 12.195 1.00 94.56 89 ALA A CA 1
ATOM 737 C C . ALA A 1 89 ? -10.618 5.189 11.836 1.00 94.56 89 ALA A C 1
ATOM 739 O O . ALA A 1 89 ? -9.977 4.640 12.733 1.00 94.56 89 ALA A O 1
ATOM 740 N N . GLU A 1 90 ? -10.212 5.190 10.560 1.00 93.75 90 GLU A N 1
ATOM 741 C CA . GLU A 1 90 ? -8.979 4.526 10.115 1.00 93.75 90 GLU A CA 1
ATOM 742 C C . GLU A 1 90 ? -7.725 5.108 10.775 1.00 93.75 90 GLU A C 1
ATOM 744 O O . GLU A 1 90 ? -6.840 4.371 11.207 1.00 93.75 90 GLU A O 1
ATOM 749 N N . TRP A 1 91 ? -7.643 6.434 10.889 1.00 93.75 91 TRP A N 1
ATOM 750 C CA . TRP A 1 91 ? -6.471 7.098 11.461 1.00 93.75 91 TRP A CA 1
ATOM 751 C C . TRP A 1 91 ? -6.408 7.022 12.981 1.00 93.75 91 TRP A C 1
ATOM 753 O O . TRP A 1 91 ? -5.321 6.943 13.543 1.00 93.75 91 TRP A O 1
ATOM 763 N N . ARG A 1 92 ? -7.556 7.004 13.662 1.00 93.25 92 ARG A N 1
ATOM 764 C CA . ARG A 1 92 ? -7.599 6.788 15.111 1.00 93.25 92 ARG A CA 1
ATOM 765 C C . ARG A 1 92 ? -7.151 5.373 15.481 1.00 93.25 92 ARG A C 1
ATOM 767 O O . ARG A 1 92 ? -6.566 5.196 16.537 1.00 93.25 92 ARG A O 1
ATOM 774 N N . ALA A 1 93 ? -7.395 4.377 14.630 1.00 86.69 93 ALA A N 1
ATOM 775 C CA . ALA A 1 93 ? -6.996 2.993 14.895 1.00 86.69 93 ALA A CA 1
ATOM 776 C C . ALA A 1 93 ? -5.467 2.774 14.939 1.00 86.69 93 ALA A C 1
ATOM 778 O O . ALA A 1 93 ? -5.025 1.681 15.286 1.00 86.69 93 ALA A O 1
ATOM 779 N N . VAL A 1 94 ? -4.669 3.782 14.565 1.00 85.00 94 VAL A N 1
ATOM 780 C CA . VAL A 1 94 ? -3.200 3.706 14.477 1.00 85.00 94 VAL A CA 1
ATOM 781 C C . VAL A 1 94 ? -2.478 4.785 15.291 1.00 85.00 94 VAL A C 1
ATOM 783 O O . VAL A 1 94 ? -1.250 4.840 15.244 1.00 85.00 94 VAL A O 1
ATOM 786 N N . ALA A 1 95 ? -3.224 5.653 15.982 1.00 70.44 95 ALA A N 1
ATOM 787 C CA . ALA A 1 95 ? -2.713 6.735 16.826 1.00 70.44 95 ALA A CA 1
ATOM 788 C C . ALA A 1 95 ? -2.735 6.325 18.303 1.00 70.44 95 ALA A C 1
ATOM 790 O O . ALA A 1 95 ? -1.765 6.670 19.011 1.00 70.44 95 ALA A O 1
#